Protein AF-D7J507-F1 (afdb_monomer_lite)

Foldseek 3Di:
DEPVPPDPDPAYQCRLLVLQCVVCVVPPVSNVVSCVQCVFWGFPDWFCVVATKTKTAGCDPVQHAWIWIAGDDPGRVRTHTDGRHPVVVVVVLPDPDDDPRCVRVD

Secondary structure (DSSP, 8-state):
--TTS-S--SS-TTHHHHHHHHHTTT-HHHHHHHHHHHTTEEEEEEE-TTS-EEEEEE-STTTTT-EEEEESSSTTTT-EEEES-HHHHHHHHHS-S--TTGGGT-

Sequence (106 aa):
EDFNGESDSGFRWNEFELMGLEALADDKESCDMIRLFWDSHIPILMSVKDGYQYLCIDLSPENYGKIYYGVEPEFEDSAEFVCDSFNHLLEMLSSNEKNDILTNFK

Structure (mmCIF, N/CA/C/O backbone):
data_AF-D7J507-F1
#
_entry.id   AF-D7J507-F1
#
loop_
_atom_site.group_PDB
_atom_site.id
_atom_site.type_symbol
_atom_site.label_atom_id
_atom_site.label_alt_id
_atom_site.label_comp_id
_atom_site.label_asym_id
_atom_site.label_entity_id
_atom_site.label_seq_id
_atom_site.pdbx_PDB_ins_code
_atom_site.Cartn_x
_atom_site.Cartn_y
_atom_site.Cartn_z
_atom_site.occupancy
_atom_site.B_iso_or_equiv
_atom_site.auth_seq_id
_atom_site.auth_comp_id
_atom_site.auth_asym_id
_atom_site.auth_atom_id
_atom_site.pdbx_PDB_model_num
ATOM 1 N N . GLU A 1 1 ? 5.929 -14.707 3.112 1.00 67.81 1 GLU A N 1
ATOM 2 C CA . GLU A 1 1 ? 6.792 -14.551 4.297 1.00 67.81 1 GLU A CA 1
ATOM 3 C C . GLU A 1 1 ? 6.457 -13.261 5.041 1.00 67.81 1 GLU A C 1
ATOM 5 O O . GLU A 1 1 ? 6.025 -12.291 4.428 1.00 67.81 1 GLU A O 1
ATOM 10 N N . ASP A 1 2 ? 6.613 -13.242 6.364 1.00 77.69 2 ASP A N 1
ATOM 11 C CA . ASP A 1 2 ? 6.469 -11.995 7.129 1.00 77.69 2 ASP A CA 1
ATOM 12 C C . ASP A 1 2 ? 7.742 -11.140 7.004 1.00 77.69 2 ASP A C 1
ATOM 14 O O . ASP A 1 2 ? 8.669 -11.480 6.268 1.00 77.69 2 ASP A O 1
ATOM 18 N N . PHE A 1 3 ? 7.799 -10.018 7.720 1.00 76.00 3 PHE A N 1
ATOM 19 C CA . PHE A 1 3 ? 8.984 -9.160 7.727 1.00 76.00 3 PHE A CA 1
ATOM 20 C C . PHE A 1 3 ? 10.263 -9.886 8.184 1.00 76.00 3 PHE A C 1
ATOM 22 O O . PHE A 1 3 ? 11.346 -9.586 7.687 1.00 76.00 3 PHE A O 1
ATOM 29 N N . ASN A 1 4 ? 10.145 -10.857 9.095 1.00 83.00 4 ASN A N 1
ATOM 30 C CA . ASN A 1 4 ? 11.282 -11.594 9.651 1.00 83.00 4 ASN A CA 1
ATOM 31 C C . ASN A 1 4 ? 11.626 -12.870 8.862 1.00 83.00 4 ASN A C 1
ATOM 33 O O . ASN A 1 4 ? 12.625 -13.515 9.170 1.00 83.00 4 ASN A O 1
ATOM 37 N N . GLY A 1 5 ? 10.826 -13.242 7.859 1.00 79.25 5 GLY A N 1
ATOM 38 C CA . GLY A 1 5 ? 10.971 -14.509 7.140 1.00 79.25 5 GLY A CA 1
ATOM 39 C C . GLY A 1 5 ? 10.550 -15.740 7.951 1.00 79.25 5 GLY A C 1
ATOM 40 O O . GLY A 1 5 ? 10.946 -16.851 7.613 1.00 79.25 5 GLY A O 1
ATOM 41 N N . GLU A 1 6 ? 9.790 -15.564 9.035 1.00 82.81 6 GLU A N 1
ATOM 42 C CA . GLU A 1 6 ? 9.447 -16.642 9.975 1.00 82.81 6 GLU A CA 1
ATOM 43 C C . GLU A 1 6 ? 8.033 -17.199 9.767 1.00 82.81 6 GLU A C 1
ATOM 45 O O . GLU A 1 6 ? 7.725 -18.290 10.249 1.00 82.81 6 GLU A O 1
ATOM 50 N N . SER A 1 7 ? 7.165 -16.478 9.048 1.00 79.06 7 SER A N 1
ATOM 51 C CA . SER A 1 7 ? 5.814 -16.964 8.756 1.00 79.06 7 SER A CA 1
ATOM 52 C C . SER A 1 7 ? 5.739 -17.832 7.502 1.00 79.06 7 SER A C 1
ATOM 54 O O . SER A 1 7 ? 6.294 -17.496 6.454 1.00 79.06 7 SER A O 1
ATOM 56 N N . ASP A 1 8 ? 4.880 -18.851 7.572 1.00 75.25 8 ASP A N 1
ATOM 57 C CA . ASP A 1 8 ? 4.394 -19.636 6.427 1.00 75.25 8 ASP A CA 1
ATOM 58 C C . ASP A 1 8 ? 3.405 -18.846 5.533 1.00 75.25 8 ASP A C 1
ATOM 60 O O . ASP A 1 8 ? 2.604 -19.430 4.800 1.00 75.25 8 ASP A O 1
ATOM 64 N N . SER A 1 9 ? 3.399 -17.506 5.594 1.00 74.81 9 SER A N 1
ATOM 65 C CA . SER A 1 9 ? 2.566 -16.693 4.704 1.00 74.81 9 SER A CA 1
ATOM 66 C C . SER A 1 9 ? 2.961 -16.935 3.247 1.00 74.81 9 SER A C 1
ATOM 68 O O . SER A 1 9 ? 4.131 -16.791 2.885 1.00 74.81 9 SER A O 1
ATOM 70 N N . GLY A 1 10 ? 1.968 -17.210 2.396 1.00 76.62 10 GLY A N 1
ATOM 71 C CA . GLY A 1 10 ? 2.154 -17.360 0.950 1.00 76.62 10 GLY A CA 1
ATOM 72 C C . GLY A 1 10 ? 2.592 -16.079 0.229 1.00 76.62 10 GLY A C 1
ATOM 73 O O . GLY A 1 10 ? 3.026 -16.168 -0.911 1.00 76.62 10 GLY A O 1
ATOM 74 N N . PHE A 1 11 ? 2.522 -14.918 0.890 1.00 81.81 11 PHE A N 1
ATOM 75 C CA . PHE A 1 11 ? 2.919 -13.619 0.337 1.00 81.81 11 PHE A CA 1
ATOM 76 C C . PHE A 1 11 ? 3.949 -12.932 1.222 1.00 81.81 11 PHE A C 1
ATOM 78 O O . PHE A 1 11 ? 3.857 -13.016 2.457 1.00 81.81 11 PHE A O 1
ATOM 85 N N . ARG A 1 12 ? 4.944 -12.288 0.605 1.00 90.44 12 ARG A N 1
ATOM 86 C CA . ARG A 1 12 ? 5.931 -11.447 1.294 1.00 90.44 12 ARG A CA 1
ATOM 87 C C . ARG A 1 12 ? 5.287 -10.136 1.740 1.00 90.44 12 ARG A C 1
ATOM 89 O O . ARG A 1 12 ? 4.336 -9.671 1.128 1.00 90.44 12 ARG A O 1
ATOM 96 N N . TRP A 1 13 ? 5.818 -9.508 2.787 1.00 90.44 13 TRP A N 1
ATOM 97 C CA . TRP A 1 13 ? 5.313 -8.207 3.247 1.00 90.44 13 TRP A CA 1
ATOM 98 C C . TRP A 1 13 ? 5.402 -7.108 2.170 1.00 90.44 13 TRP A C 1
ATOM 100 O O . TRP A 1 13 ? 4.578 -6.201 2.172 1.00 90.44 13 TRP A O 1
ATOM 110 N N . ASN A 1 14 ? 6.369 -7.212 1.251 1.00 93.88 14 ASN A N 1
ATOM 111 C CA . ASN A 1 14 ? 6.573 -6.307 0.120 1.00 93.88 14 ASN A CA 1
ATOM 112 C C . ASN A 1 14 ? 6.194 -6.939 -1.231 1.00 93.88 14 ASN A C 1
ATOM 114 O O . ASN A 1 14 ? 6.772 -6.597 -2.258 1.00 93.88 14 ASN A O 1
ATOM 118 N N . GLU A 1 15 ? 5.263 -7.897 -1.247 1.00 94.62 15 GLU A N 1
ATOM 119 C CA . GLU A 1 15 ? 4.923 -8.635 -2.469 1.00 94.62 15 GLU A CA 1
ATOM 120 C C . GLU A 1 15 ? 4.537 -7.712 -3.635 1.00 94.62 15 GLU A C 1
ATOM 122 O O . GLU A 1 15 ? 4.990 -7.921 -4.755 1.00 94.62 15 GLU A O 1
ATOM 127 N N . PHE A 1 16 ? 3.739 -6.674 -3.380 1.00 95.69 16 PHE A N 1
ATOM 128 C CA . PHE A 1 16 ? 3.240 -5.790 -4.438 1.00 95.69 16 PHE A CA 1
ATOM 129 C C . PHE A 1 16 ? 4.334 -4.904 -5.048 1.00 95.69 16 PHE A C 1
ATOM 131 O O . PHE A 1 16 ? 4.333 -4.705 -6.260 1.00 95.69 16 PHE A O 1
ATOM 138 N N . GLU A 1 17 ? 5.336 -4.492 -4.262 1.00 97.12 17 GLU A N 1
ATOM 139 C CA . GLU A 1 17 ? 6.559 -3.872 -4.794 1.00 97.12 17 GLU A CA 1
ATOM 140 C C . GLU A 1 17 ? 7.275 -4.835 -5.752 1.00 97.12 17 GLU A C 1
ATOM 142 O O . GLU A 1 17 ? 7.635 -4.469 -6.871 1.00 97.12 17 GLU A O 1
ATOM 147 N N . LEU A 1 18 ? 7.469 -6.091 -5.330 1.00 95.94 18 LEU A N 1
ATOM 148 C CA . LEU A 1 18 ? 8.158 -7.098 -6.141 1.00 95.94 18 LEU A CA 1
ATOM 149 C C . LEU A 1 18 ? 7.399 -7.404 -7.437 1.00 95.94 18 LEU A C 1
ATOM 151 O O . LEU A 1 18 ? 8.032 -7.514 -8.485 1.00 95.94 18 LEU A O 1
ATOM 155 N N . MET A 1 19 ? 6.067 -7.488 -7.377 1.00 95.94 19 MET A N 1
ATOM 156 C CA . MET A 1 19 ? 5.212 -7.682 -8.550 1.00 95.94 19 MET A CA 1
ATOM 157 C C . MET A 1 19 ? 5.352 -6.527 -9.549 1.00 95.94 19 MET A C 1
ATOM 159 O O . MET A 1 19 ? 5.541 -6.779 -10.740 1.00 95.94 19 MET A O 1
ATOM 163 N N . GLY A 1 20 ? 5.312 -5.273 -9.083 1.00 95.69 20 GLY A N 1
ATOM 164 C CA . GLY A 1 20 ? 5.503 -4.103 -9.945 1.00 95.69 20 GLY A CA 1
ATOM 165 C C . GLY A 1 20 ? 6.888 -4.084 -10.603 1.00 95.69 20 GLY A C 1
ATOM 166 O O . GLY A 1 20 ? 7.010 -3.879 -11.813 1.00 95.69 20 GLY A O 1
ATOM 167 N N . LEU A 1 21 ? 7.939 -4.369 -9.825 1.00 97.12 21 LEU A N 1
ATOM 168 C CA . LEU A 1 21 ? 9.315 -4.444 -10.328 1.00 97.12 21 LEU A CA 1
ATOM 169 C C . LEU A 1 21 ? 9.519 -5.574 -11.344 1.00 97.12 21 LEU A C 1
ATOM 171 O O . LEU A 1 21 ? 10.278 -5.402 -12.297 1.00 97.12 21 LEU A O 1
ATOM 175 N N . GLU A 1 22 ? 8.875 -6.725 -11.153 1.00 96.69 22 GLU A N 1
ATOM 176 C CA . GLU A 1 22 ? 8.924 -7.830 -12.113 1.00 96.69 22 GLU A CA 1
ATOM 177 C C . GLU A 1 22 ? 8.197 -7.468 -13.414 1.00 96.69 22 GLU A C 1
ATOM 179 O O . GLU A 1 22 ? 8.727 -7.704 -14.502 1.00 96.69 22 GLU A O 1
ATOM 184 N N . ALA A 1 23 ? 7.020 -6.843 -13.315 1.00 95.88 23 ALA A N 1
ATOM 185 C CA . ALA A 1 23 ? 6.216 -6.452 -14.470 1.00 95.88 23 ALA A CA 1
ATOM 186 C C . ALA A 1 23 ? 6.919 -5.421 -15.372 1.00 95.88 23 ALA A C 1
ATOM 188 O O . ALA A 1 23 ? 6.738 -5.449 -16.592 1.00 95.88 23 ALA A O 1
ATOM 189 N N . LEU A 1 24 ? 7.734 -4.537 -14.787 1.00 95.56 24 LEU A N 1
ATOM 190 C CA . LEU A 1 24 ? 8.427 -3.446 -15.481 1.00 95.56 24 LEU A CA 1
ATOM 191 C C . LEU A 1 24 ? 9.956 -3.594 -15.449 1.00 95.56 24 LEU A C 1
ATOM 193 O O . LEU A 1 24 ? 10.675 -2.602 -15.536 1.00 95.56 24 LEU A O 1
ATOM 197 N N . ALA A 1 25 ? 10.472 -4.825 -15.358 1.00 95.12 25 ALA A N 1
ATOM 198 C CA . ALA A 1 25 ? 11.901 -5.095 -15.160 1.00 95.12 25 ALA A CA 1
ATOM 199 C C . ALA A 1 25 ? 12.835 -4.475 -16.224 1.00 95.12 25 ALA A C 1
ATOM 201 O O . ALA A 1 25 ? 13.992 -4.167 -15.925 1.00 95.12 25 ALA A O 1
ATOM 202 N N . ASP A 1 26 ? 12.340 -4.281 -17.451 1.00 97.06 26 ASP A N 1
ATOM 203 C CA . ASP A 1 26 ? 13.083 -3.663 -18.558 1.00 97.06 26 ASP A CA 1
ATOM 204 C C . ASP A 1 26 ? 12.954 -2.123 -18.602 1.00 97.06 26 ASP A C 1
ATOM 206 O O . ASP A 1 26 ? 13.677 -1.468 -19.359 1.00 97.06 26 ASP A O 1
ATOM 210 N N . ASP A 1 27 ? 12.075 -1.531 -17.784 1.00 97.56 27 ASP A N 1
ATOM 211 C CA . ASP A 1 27 ? 11.893 -0.084 -17.649 1.00 97.56 27 ASP A CA 1
ATOM 212 C C . ASP A 1 27 ? 12.509 0.418 -16.339 1.00 97.56 27 ASP A C 1
ATOM 214 O O . ASP A 1 27 ? 11.942 0.340 -15.244 1.00 97.56 27 ASP A O 1
ATOM 218 N N . LYS A 1 28 ? 13.721 0.961 -16.465 1.00 96.88 28 LYS A N 1
ATOM 219 C CA . LYS A 1 28 ? 14.461 1.492 -15.325 1.00 96.88 28 LYS A CA 1
ATOM 220 C C . LYS A 1 28 ? 13.752 2.676 -14.665 1.00 96.88 28 LYS A C 1
ATOM 222 O O . LYS A 1 28 ? 13.786 2.765 -13.440 1.00 96.88 28 LYS A O 1
ATOM 227 N N . GLU A 1 29 ? 13.167 3.580 -15.449 1.00 97.44 29 GLU A N 1
ATOM 228 C CA . GLU A 1 29 ? 12.534 4.782 -14.900 1.00 97.44 29 GLU A CA 1
ATOM 229 C C . GLU A 1 29 ? 11.308 4.388 -14.076 1.00 97.44 29 GLU A C 1
ATOM 231 O O . GLU A 1 29 ? 11.175 4.826 -12.932 1.00 97.44 29 GLU A O 1
ATOM 236 N N . SER A 1 30 ? 10.483 3.474 -14.592 1.00 96.50 30 SER A N 1
ATOM 237 C CA . SER A 1 30 ? 9.353 2.929 -13.836 1.00 96.50 30 SER A CA 1
ATOM 238 C C . SER A 1 30 ? 9.789 2.179 -12.577 1.00 96.50 30 SER A C 1
ATOM 240 O O . SER A 1 30 ? 9.224 2.403 -11.508 1.00 96.50 30 SER A O 1
ATOM 242 N N . CYS A 1 31 ? 10.823 1.337 -12.656 1.00 97.75 31 CYS A N 1
ATOM 243 C CA . CYS A 1 31 ? 11.336 0.634 -11.479 1.00 97.75 31 CYS A CA 1
ATOM 244 C C . CYS A 1 31 ? 11.833 1.589 -10.380 1.00 97.75 31 CYS A C 1
ATOM 246 O O . CYS A 1 31 ? 11.675 1.299 -9.193 1.00 97.75 31 CYS A O 1
ATOM 248 N N . ASP A 1 32 ? 12.468 2.702 -10.752 1.00 98.06 32 ASP A N 1
ATOM 249 C CA . ASP A 1 32 ? 12.944 3.699 -9.788 1.00 98.06 32 ASP A CA 1
ATOM 250 C C . ASP A 1 32 ? 11.765 4.444 -9.133 1.00 98.06 32 ASP A 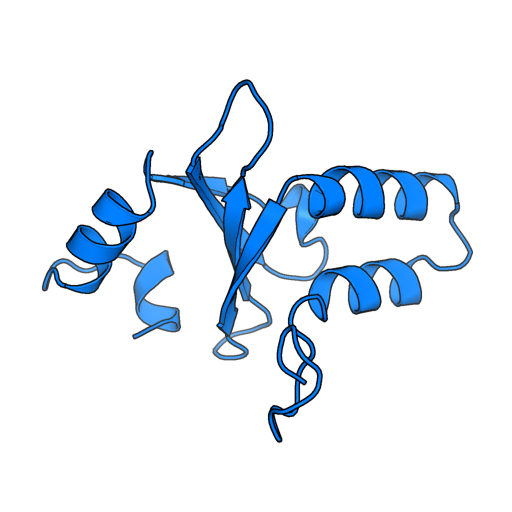C 1
ATOM 252 O O . ASP A 1 32 ? 11.809 4.712 -7.932 1.00 98.06 32 ASP A O 1
ATOM 256 N N . MET A 1 33 ? 10.682 4.702 -9.877 1.00 97.56 33 MET A N 1
ATOM 257 C CA . MET A 1 33 ? 9.444 5.281 -9.336 1.00 97.56 33 MET A CA 1
ATOM 258 C C . MET A 1 33 ? 8.732 4.343 -8.355 1.00 97.56 33 MET A C 1
ATOM 260 O O . MET A 1 33 ? 8.315 4.789 -7.286 1.00 97.56 33 MET A O 1
ATOM 264 N N . ILE A 1 34 ? 8.658 3.048 -8.678 1.00 97.88 34 ILE A N 1
ATOM 265 C CA . ILE A 1 34 ? 8.096 2.018 -7.791 1.00 97.88 34 ILE A CA 1
ATOM 266 C C . ILE A 1 34 ? 8.854 1.993 -6.461 1.00 97.88 34 ILE A C 1
ATOM 268 O O . ILE A 1 34 ? 8.251 2.116 -5.395 1.00 97.88 34 ILE A O 1
ATOM 272 N N . ARG A 1 35 ? 10.191 1.915 -6.510 1.00 97.94 35 ARG A N 1
ATOM 273 C CA . ARG A 1 35 ? 11.023 1.928 -5.293 1.00 97.94 35 ARG A CA 1
ATOM 274 C C . ARG A 1 35 ? 10.831 3.203 -4.488 1.00 97.94 35 ARG A C 1
ATOM 276 O O . ARG A 1 35 ? 10.675 3.135 -3.277 1.00 97.94 35 ARG A O 1
ATOM 283 N N . LEU A 1 36 ? 10.795 4.357 -5.153 1.00 97.44 36 LEU A N 1
ATOM 284 C CA . LEU A 1 36 ? 10.605 5.640 -4.481 1.00 97.44 36 LEU A CA 1
ATOM 285 C C . LEU A 1 36 ? 9.290 5.689 -3.688 1.00 97.44 36 LEU A C 1
ATOM 287 O O . LEU A 1 36 ? 9.256 6.249 -2.590 1.00 97.44 36 LEU A O 1
ATOM 291 N N . PHE A 1 37 ? 8.218 5.103 -4.224 1.00 98.12 37 PHE A N 1
ATOM 292 C CA . PHE A 1 37 ? 6.951 4.990 -3.512 1.00 98.12 37 PHE A CA 1
ATOM 293 C C . PHE A 1 37 ? 7.083 4.070 -2.287 1.00 98.12 37 PHE A C 1
ATOM 295 O O . PHE A 1 37 ? 6.848 4.512 -1.155 1.00 98.12 37 PHE A O 1
ATOM 302 N N . TRP A 1 38 ? 7.515 2.822 -2.487 1.00 97.88 38 TRP A N 1
ATOM 303 C CA . TRP A 1 38 ? 7.575 1.805 -1.427 1.00 97.88 38 TRP A CA 1
ATOM 304 C C . TRP A 1 38 ? 8.654 2.058 -0.362 1.00 97.88 38 TRP A C 1
ATOM 306 O O . TRP A 1 38 ? 8.497 1.615 0.773 1.00 97.88 38 TRP A O 1
ATOM 316 N N . ASP A 1 39 ? 9.684 2.858 -0.656 1.00 97.56 39 ASP A N 1
ATOM 317 C CA . ASP A 1 39 ? 10.689 3.303 0.325 1.00 97.56 39 ASP A CA 1
ATOM 318 C C . ASP A 1 39 ? 10.068 4.090 1.495 1.00 97.56 39 ASP A C 1
ATOM 320 O O . ASP A 1 39 ? 10.643 4.158 2.586 1.00 97.56 39 ASP A O 1
ATOM 324 N N . SER A 1 40 ? 8.899 4.701 1.279 1.00 97.38 40 SER A N 1
ATOM 325 C CA . SER A 1 40 ? 8.174 5.459 2.307 1.00 97.38 40 SER A CA 1
ATOM 326 C C . SER A 1 40 ? 6.796 4.898 2.649 1.00 97.38 40 SER A C 1
ATOM 328 O O . SER A 1 40 ? 6.278 5.226 3.713 1.00 97.38 40 SER A O 1
ATOM 330 N N . HIS A 1 41 ? 6.222 4.026 1.821 1.00 98.06 41 HIS A N 1
ATOM 331 C CA . HIS A 1 41 ? 4.921 3.410 2.068 1.00 98.06 41 HIS A CA 1
ATOM 332 C C . HIS A 1 41 ? 5.093 1.961 2.508 1.00 98.06 41 HIS A C 1
ATOM 334 O O . HIS A 1 41 ? 5.558 1.129 1.743 1.00 98.06 41 HIS A O 1
ATOM 340 N N . ILE A 1 42 ? 4.678 1.626 3.728 1.00 96.56 42 ILE A N 1
ATOM 341 C CA . ILE A 1 42 ? 4.802 0.255 4.241 1.00 96.56 42 ILE A CA 1
ATOM 342 C C . ILE A 1 42 ? 3.428 -0.423 4.237 1.00 96.56 42 ILE A C 1
ATOM 344 O O . ILE A 1 42 ? 2.538 0.046 4.955 1.00 96.56 42 ILE A O 1
ATOM 348 N N . PRO A 1 43 ? 3.218 -1.516 3.473 1.00 95.50 43 PRO A N 1
ATOM 349 C CA . PRO A 1 43 ? 2.000 -2.315 3.561 1.00 95.50 43 PRO A CA 1
ATOM 350 C C . PRO A 1 43 ? 1.755 -2.812 4.987 1.00 95.50 43 PRO A C 1
ATOM 352 O O . PRO A 1 43 ? 2.635 -3.395 5.620 1.00 95.50 43 PRO A O 1
ATOM 355 N N . ILE A 1 44 ? 0.537 -2.613 5.484 1.00 94.44 44 ILE A N 1
ATOM 356 C CA . ILE A 1 44 ? 0.094 -3.095 6.803 1.00 94.44 44 ILE A CA 1
ATOM 357 C C . ILE A 1 44 ? -1.063 -4.091 6.698 1.00 94.44 44 ILE A C 1
ATOM 359 O O . ILE A 1 44 ? -1.250 -4.909 7.598 1.00 94.44 44 ILE A O 1
ATOM 363 N N . LEU A 1 45 ? -1.819 -4.052 5.598 1.00 93.00 45 LEU A N 1
ATOM 364 C CA . LEU A 1 45 ? -2.850 -5.028 5.252 1.00 93.00 45 LEU A CA 1
ATOM 365 C C . LEU A 1 45 ? -2.812 -5.275 3.746 1.00 93.00 45 LEU A C 1
ATOM 367 O O . LEU A 1 45 ? -2.657 -4.339 2.968 1.00 93.00 45 LEU A O 1
ATOM 371 N N . MET A 1 46 ? -3.001 -6.527 3.343 1.00 91.88 46 MET A N 1
ATOM 372 C CA . MET A 1 46 ? -3.108 -6.935 1.9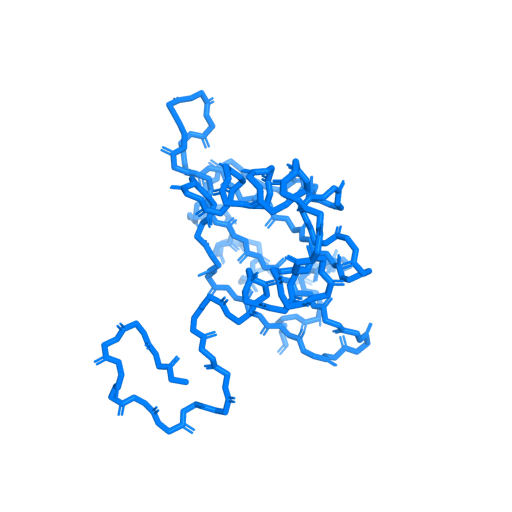43 1.00 91.88 46 MET A CA 1
ATOM 373 C C . MET A 1 46 ? -4.301 -7.874 1.787 1.00 91.88 46 MET A C 1
ATOM 375 O O . MET A 1 46 ? -4.595 -8.665 2.687 1.00 91.88 46 MET A O 1
ATOM 379 N N . SER A 1 47 ? -4.988 -7.787 0.653 1.00 91.00 47 SER A N 1
ATOM 380 C CA . SER A 1 47 ? -6.115 -8.650 0.308 1.00 91.00 47 SER A CA 1
ATOM 381 C C . SER A 1 47 ? -6.049 -9.038 -1.166 1.00 91.00 47 SER A C 1
ATOM 383 O O . SER A 1 47 ? -5.569 -8.279 -2.004 1.00 91.00 47 SER A O 1
ATOM 385 N N . VAL A 1 48 ? -6.528 -10.247 -1.458 1.00 90.81 48 VAL A N 1
ATOM 386 C CA . VAL A 1 48 ? -6.698 -10.790 -2.820 1.00 90.81 48 VAL A CA 1
ATOM 387 C C . VAL A 1 48 ? -8.180 -10.942 -3.187 1.00 90.81 48 VAL A C 1
ATOM 389 O O . VAL A 1 48 ? -8.536 -11.519 -4.215 1.00 90.81 48 VAL A O 1
ATOM 392 N N . LYS A 1 49 ? -9.072 -10.509 -2.291 1.00 88.88 49 LYS A N 1
ATOM 393 C CA . LYS A 1 49 ? -10.517 -10.546 -2.499 1.00 88.88 49 LYS A CA 1
ATOM 394 C C . LYS A 1 49 ? -10.871 -9.454 -3.501 1.00 88.88 49 LYS A C 1
ATOM 396 O O . LYS A 1 49 ? -10.554 -8.3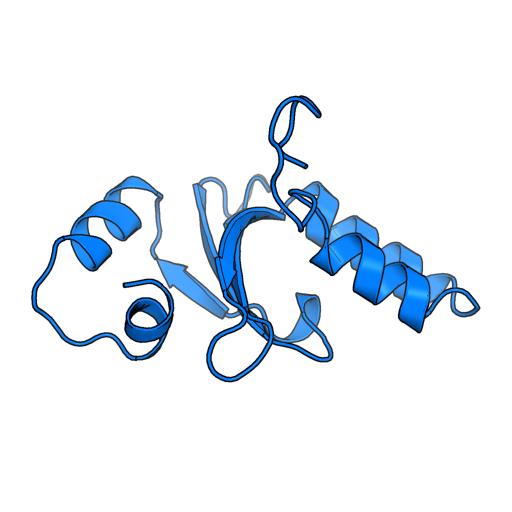05 -3.253 1.00 88.88 49 LYS A O 1
ATOM 401 N N . ASP A 1 50 ? -11.535 -9.807 -4.597 1.00 88.00 50 ASP A N 1
ATOM 402 C CA . ASP A 1 50 ? -11.919 -8.859 -5.655 1.00 88.00 50 ASP A CA 1
ATOM 403 C C . ASP A 1 50 ? -10.728 -8.108 -6.294 1.00 88.00 50 ASP A C 1
ATOM 405 O O . ASP A 1 50 ? -10.864 -6.962 -6.713 1.00 88.00 50 ASP A O 1
ATOM 409 N N . GLY A 1 51 ? -9.576 -8.783 -6.394 1.00 92.19 51 GLY A N 1
ATOM 410 C CA . GLY A 1 51 ? -8.325 -8.243 -6.941 1.00 92.19 51 GLY A CA 1
ATOM 411 C C . GLY A 1 51 ? -7.256 -8.016 -5.872 1.00 92.19 51 GLY A C 1
ATOM 412 O O . GLY A 1 51 ? -7.518 -8.174 -4.672 1.00 92.19 51 GLY A O 1
ATOM 413 N N . TYR A 1 52 ? -6.039 -7.6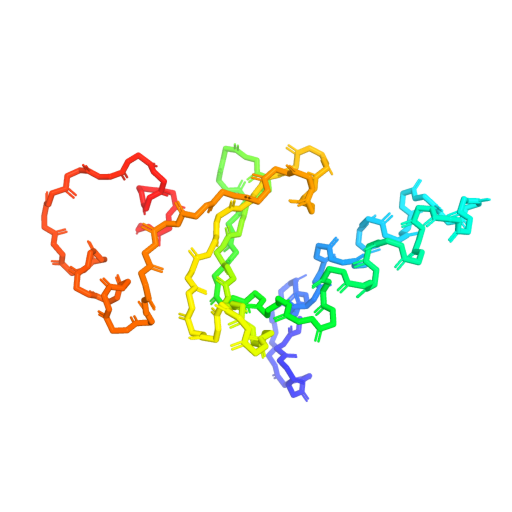78 -6.301 1.00 94.81 52 TYR A N 1
ATOM 414 C CA . TYR A 1 52 ? -4.959 -7.308 -5.382 1.00 94.81 52 TYR A CA 1
ATOM 415 C C . TYR A 1 52 ? -5.150 -5.885 -4.865 1.00 94.81 52 TYR A C 1
ATOM 417 O O . TYR A 1 52 ? -5.260 -4.936 -5.639 1.00 94.81 52 TYR A O 1
ATOM 425 N N . GLN A 1 53 ? -5.166 -5.745 -3.542 1.00 95.56 53 GLN A N 1
ATOM 426 C CA . GLN A 1 53 ? -5.351 -4.463 -2.872 1.00 95.56 53 GLN A CA 1
ATOM 427 C C . GLN A 1 53 ? -4.615 -4.410 -1.532 1.00 95.56 53 GLN A C 1
ATOM 429 O O . GLN A 1 53 ? -4.425 -5.439 -0.872 1.00 95.56 53 GLN A O 1
ATOM 434 N N . TYR A 1 54 ? -4.225 -3.212 -1.101 1.00 96.19 54 TYR A N 1
ATOM 435 C CA . TYR A 1 54 ? -3.504 -2.998 0.153 1.00 96.19 54 TYR A CA 1
ATOM 436 C C . TYR A 1 54 ? -3.968 -1.757 0.907 1.00 96.19 54 TYR A C 1
ATOM 438 O O . TYR A 1 54 ? -4.513 -0.818 0.334 1.00 96.19 54 TYR A O 1
ATOM 446 N N . LEU A 1 55 ? -3.675 -1.748 2.207 1.00 97.31 55 LEU A N 1
ATOM 447 C CA . LEU A 1 55 ? -3.537 -0.530 2.994 1.00 97.31 55 LEU A CA 1
ATOM 448 C C . LEU A 1 55 ? -2.076 -0.393 3.411 1.00 97.31 55 LEU A C 1
ATOM 450 O O . LEU A 1 55 ? -1.476 -1.362 3.889 1.00 97.31 55 LEU A O 1
ATOM 454 N N . CYS A 1 56 ? -1.513 0.801 3.265 1.00 97.88 56 CYS A N 1
ATOM 455 C CA . CYS A 1 56 ? -0.162 1.121 3.713 1.00 97.88 56 CYS A CA 1
ATOM 456 C C . CYS A 1 56 ? -0.152 2.333 4.646 1.00 97.88 56 CYS A C 1
ATOM 458 O O . CYS A 1 56 ? -1.098 3.122 4.685 1.00 97.88 56 CYS A O 1
ATOM 460 N N . ILE A 1 57 ? 0.930 2.458 5.410 1.00 98.31 57 ILE A N 1
ATOM 461 C CA . ILE A 1 57 ? 1.254 3.645 6.200 1.00 98.31 57 ILE A CA 1
ATOM 462 C C . ILE A 1 57 ? 2.365 4.428 5.497 1.00 98.31 57 ILE A C 1
ATOM 464 O O . ILE A 1 57 ? 3.384 3.843 5.130 1.00 98.31 57 ILE A O 1
ATOM 468 N N . ASP A 1 58 ? 2.169 5.732 5.316 1.00 98.44 58 ASP A N 1
ATOM 469 C CA . ASP A 1 58 ? 3.178 6.640 4.759 1.00 98.44 58 ASP A CA 1
ATOM 470 C C . ASP A 1 58 ? 4.107 7.126 5.887 1.00 98.44 58 ASP A C 1
ATOM 472 O O . ASP A 1 58 ? 3.660 7.613 6.929 1.00 98.44 58 ASP A O 1
ATOM 476 N N . LEU A 1 59 ? 5.413 6.952 5.705 1.00 97.62 59 LEU A N 1
ATOM 477 C CA . LEU A 1 59 ? 6.473 7.335 6.640 1.00 97.62 59 LEU A CA 1
ATOM 478 C C . LEU A 1 59 ? 7.275 8.553 6.157 1.00 97.62 59 LEU A C 1
ATOM 480 O O . LEU A 1 59 ? 8.254 8.943 6.801 1.00 97.62 59 LEU A O 1
ATOM 484 N N . SER A 1 60 ? 6.877 9.171 5.045 1.00 97.50 60 SER A N 1
ATOM 485 C CA . SER A 1 60 ? 7.466 10.418 4.567 1.00 97.50 60 SER A CA 1
ATOM 486 C C . SER A 1 60 ? 7.205 11.566 5.559 1.00 97.50 60 SER A C 1
ATOM 488 O O . SER A 1 60 ? 6.175 11.591 6.236 1.00 97.50 60 SER A O 1
ATOM 490 N N . PRO A 1 61 ? 8.110 12.559 5.671 1.00 96.44 61 PRO A N 1
ATOM 491 C CA . PRO A 1 61 ? 7.967 13.636 6.656 1.00 96.44 61 PRO A CA 1
ATOM 492 C C . PRO A 1 61 ? 6.652 14.428 6.572 1.00 96.44 61 PRO A C 1
ATOM 494 O O . PRO A 1 61 ? 6.134 14.855 7.600 1.00 96.44 61 PRO A O 1
ATOM 497 N N . GLU A 1 62 ? 6.111 14.619 5.367 1.00 96.56 62 GLU A N 1
ATOM 498 C CA . GLU A 1 62 ? 4.918 15.446 5.112 1.00 96.56 62 GLU A CA 1
ATOM 499 C C . GLU A 1 62 ? 3.600 14.706 5.423 1.00 96.56 62 GLU A C 1
ATOM 501 O O . GLU A 1 62 ? 2.562 15.326 5.679 1.00 96.56 62 GLU A O 1
ATOM 506 N N . ASN A 1 63 ? 3.631 13.372 5.412 1.00 97.75 63 ASN A N 1
ATOM 507 C CA . ASN A 1 63 ? 2.455 12.508 5.534 1.00 97.75 63 ASN A CA 1
ATOM 508 C C . ASN A 1 63 ? 2.594 11.456 6.638 1.00 97.75 63 ASN A C 1
ATOM 510 O O . ASN A 1 63 ? 1.798 10.523 6.695 1.00 97.75 63 ASN A O 1
ATOM 514 N N . TYR A 1 64 ? 3.577 11.617 7.522 1.00 97.75 64 TYR A N 1
ATOM 515 C CA . TYR A 1 64 ? 3.943 10.619 8.515 1.00 97.75 64 TYR A CA 1
ATOM 516 C C . TYR A 1 64 ? 2.729 10.087 9.292 1.00 97.75 64 TYR A C 1
ATOM 518 O O . TYR A 1 64 ? 2.057 10.821 10.021 1.00 97.75 64 TYR A O 1
ATOM 526 N N . GLY A 1 65 ? 2.486 8.785 9.165 1.00 98.00 65 GLY A N 1
ATOM 527 C CA . GLY A 1 65 ? 1.424 8.057 9.847 1.00 98.00 65 GLY A CA 1
ATOM 528 C C . GLY A 1 65 ? 0.093 7.982 9.099 1.00 98.00 65 GLY A C 1
ATOM 529 O O . GLY A 1 65 ? -0.768 7.210 9.530 1.00 98.00 65 GLY A O 1
ATOM 530 N N . LYS A 1 66 ? -0.083 8.728 8.000 1.00 98.62 66 LYS A N 1
ATOM 531 C CA . LYS A 1 66 ? -1.296 8.673 7.174 1.00 98.62 66 LYS A CA 1
ATOM 532 C C . LYS A 1 66 ? -1.433 7.313 6.502 1.00 98.62 66 LYS A C 1
ATOM 534 O O . LYS A 1 66 ? -0.442 6.663 6.173 1.00 98.62 66 LYS A O 1
ATOM 539 N N . ILE A 1 67 ? -2.677 6.901 6.301 1.00 98.44 67 ILE A N 1
ATOM 540 C CA . ILE A 1 67 ? -3.032 5.616 5.708 1.00 98.44 67 ILE A CA 1
ATOM 541 C C . ILE A 1 67 ? -3.522 5.832 4.286 1.00 98.44 67 ILE A C 1
ATOM 543 O O . ILE A 1 67 ? -4.379 6.689 4.052 1.00 98.44 67 ILE A O 1
ATOM 547 N N . TYR A 1 68 ? -3.012 5.016 3.371 1.00 98.31 68 TYR A N 1
ATOM 548 C CA . TYR A 1 68 ? -3.401 5.006 1.967 1.00 98.31 68 TYR A CA 1
ATOM 549 C C . TYR A 1 68 ? -3.888 3.620 1.554 1.00 98.31 68 TYR A C 1
ATOM 551 O O . TYR A 1 68 ? -3.473 2.612 2.128 1.00 98.31 68 TYR A O 1
ATOM 559 N N . TYR A 1 69 ? -4.775 3.588 0.569 1.00 97.62 69 TYR A N 1
ATOM 560 C CA . TYR A 1 69 ? -5.323 2.392 -0.056 1.00 97.62 69 TYR A CA 1
ATOM 561 C C . TYR A 1 69 ? -4.900 2.345 -1.518 1.00 97.62 69 TYR A C 1
ATOM 563 O O . TYR A 1 69 ? -5.056 3.346 -2.201 1.00 97.62 69 TYR A O 1
ATOM 571 N N . GLY A 1 70 ? -4.416 1.205 -2.002 1.00 97.12 70 GLY A N 1
ATOM 572 C CA . GLY A 1 70 ? -4.103 1.024 -3.420 1.00 97.12 70 GLY A CA 1
ATOM 573 C C . GLY A 1 70 ? -4.540 -0.343 -3.934 1.00 97.12 70 GLY A C 1
ATOM 574 O O . GLY A 1 70 ? -4.804 -1.267 -3.156 1.00 97.12 70 GLY A O 1
ATOM 575 N N . VAL A 1 71 ? -4.632 -0.455 -5.255 1.00 96.75 71 VAL A N 1
ATOM 576 C CA . VAL A 1 71 ? -5.118 -1.613 -6.010 1.00 96.75 71 VAL A CA 1
ATOM 577 C C . VAL A 1 71 ? -4.259 -1.868 -7.246 1.00 96.75 71 VAL A C 1
ATOM 579 O O . VAL A 1 71 ? -3.588 -0.976 -7.748 1.00 96.75 71 VAL A O 1
ATOM 582 N N . GLU A 1 72 ? -4.298 -3.091 -7.761 1.00 95.12 72 GLU A N 1
ATOM 583 C CA . GLU A 1 72 ? -3.729 -3.418 -9.075 1.00 95.12 72 GLU A CA 1
ATOM 584 C C . GLU A 1 72 ? -4.440 -2.680 -10.237 1.00 95.12 72 GLU A C 1
ATOM 586 O O . GLU A 1 72 ? -5.591 -2.253 -10.077 1.00 95.12 72 GLU A O 1
ATOM 591 N N . PRO A 1 73 ? -3.825 -2.593 -11.439 1.00 93.19 73 PRO A N 1
ATOM 592 C CA . PRO A 1 73 ? -2.481 -3.068 -11.801 1.00 93.19 73 PRO A CA 1
ATOM 593 C C . PRO A 1 73 ? -1.350 -2.137 -11.359 1.00 93.19 73 PRO A C 1
ATOM 595 O O . PRO A 1 73 ? -0.288 -2.624 -10.977 1.00 93.19 73 PRO A O 1
ATOM 598 N N . GLU A 1 74 ? -1.573 -0.826 -11.378 1.00 93.50 74 GLU A N 1
ATOM 599 C CA . GLU A 1 74 ? -0.595 0.182 -10.968 1.00 93.50 74 GLU A CA 1
ATOM 600 C C . GLU A 1 74 ? -0.807 0.568 -9.497 1.00 93.50 74 GLU A C 1
ATOM 602 O O . GLU A 1 74 ? -1.467 1.559 -9.170 1.00 93.50 74 GLU A O 1
ATOM 607 N N . PHE A 1 75 ? -0.248 -0.248 -8.599 1.00 96.62 75 PHE A N 1
ATOM 608 C CA . PHE A 1 75 ? -0.394 -0.105 -7.150 1.00 96.62 75 PHE A CA 1
ATOM 609 C C . PHE A 1 75 ? -0.088 1.315 -6.667 1.00 96.62 75 PHE A C 1
ATOM 611 O O . PHE A 1 75 ? -0.908 1.927 -5.984 1.00 96.62 75 PHE A O 1
ATOM 618 N N . GLU A 1 76 ? 1.055 1.853 -7.074 1.00 97.31 76 GLU A N 1
ATOM 619 C CA . GLU A 1 76 ? 1.592 3.135 -6.623 1.00 97.31 76 GLU A CA 1
ATOM 620 C C . GLU A 1 76 ? 0.736 4.313 -7.103 1.00 97.31 76 GLU A C 1
ATOM 622 O O . GLU A 1 76 ? 0.442 5.227 -6.331 1.00 97.31 76 GLU A O 1
ATOM 627 N N . ASP A 1 77 ? 0.288 4.267 -8.359 1.00 96.25 77 ASP A N 1
ATOM 628 C CA . ASP A 1 77 ? -0.519 5.327 -8.973 1.00 96.25 77 ASP A CA 1
ATOM 629 C C . ASP A 1 77 ? -1.961 5.341 -8.445 1.00 96.25 77 ASP A C 1
ATOM 631 O O . ASP A 1 77 ? -2.624 6.382 -8.455 1.00 96.25 77 ASP A O 1
ATOM 635 N N . SER A 1 78 ? -2.453 4.196 -7.967 1.00 96.62 78 SER A N 1
ATOM 636 C CA . SER A 1 78 ? -3.801 4.050 -7.407 1.00 96.62 78 SER A CA 1
ATOM 637 C C . SER A 1 78 ? -3.923 4.463 -5.935 1.00 96.62 78 SER A C 1
ATOM 639 O O . SER A 1 78 ? -5.021 4.410 -5.383 1.00 96.62 78 SER A O 1
ATOM 641 N N . ALA A 1 79 ? -2.819 4.837 -5.280 1.00 97.19 79 ALA A N 1
ATOM 642 C CA . ALA A 1 79 ? -2.791 5.081 -3.844 1.00 97.19 79 ALA A CA 1
ATOM 643 C C . ALA A 1 79 ? -3.651 6.297 -3.434 1.00 97.19 79 ALA A C 1
ATOM 645 O O . ALA A 1 79 ? -3.302 7.456 -3.663 1.00 97.19 79 ALA A O 1
ATOM 646 N N . GLU A 1 80 ? -4.762 6.038 -2.747 1.00 97.12 80 GLU A N 1
ATOM 647 C CA . GLU A 1 80 ? -5.721 7.036 -2.277 1.00 97.12 80 GLU A CA 1
ATOM 648 C C . GLU A 1 80 ? -5.671 7.200 -0.754 1.00 97.12 80 GLU A C 1
ATOM 650 O O . GLU A 1 80 ? -5.597 6.230 -0.001 1.00 97.12 80 GLU A O 1
ATOM 655 N N . PHE A 1 81 ? -5.737 8.445 -0.275 1.00 97.38 81 PHE A N 1
ATOM 656 C CA . PHE A 1 81 ? -5.754 8.751 1.157 1.00 97.38 81 PHE A CA 1
ATOM 657 C C . PHE A 1 81 ? -7.022 8.209 1.836 1.00 97.38 81 PHE A C 1
ATOM 659 O O . PHE A 1 81 ? -8.139 8.491 1.403 1.00 97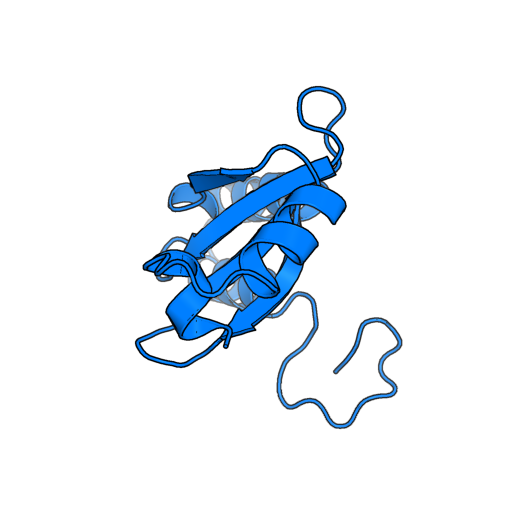.38 81 PHE A O 1
ATOM 666 N N . VAL A 1 82 ? -6.844 7.503 2.954 1.00 97.19 82 VAL A N 1
ATOM 667 C CA . VAL A 1 82 ? -7.930 6.914 3.751 1.00 97.19 82 VAL A CA 1
ATOM 668 C C . VAL A 1 82 ? -8.150 7.689 5.044 1.00 97.19 82 VAL A C 1
ATOM 670 O O . VAL A 1 82 ? -9.268 8.124 5.323 1.00 97.19 82 VAL A O 1
ATOM 673 N N . CYS A 1 83 ? -7.106 7.837 5.865 1.00 97.00 83 CYS A N 1
ATOM 674 C CA . CYS A 1 83 ? -7.209 8.496 7.165 1.00 97.00 83 CYS A CA 1
ATOM 675 C C . CYS A 1 83 ? -5.850 8.960 7.712 1.00 97.00 83 CYS A C 1
ATOM 677 O O . CYS A 1 83 ? -4.790 8.527 7.267 1.00 97.00 83 CYS A O 1
ATOM 679 N N . ASP A 1 84 ? -5.878 9.854 8.703 1.00 97.50 84 ASP A N 1
ATOM 680 C CA . ASP A 1 84 ? -4.675 10.550 9.185 1.00 97.50 84 ASP A CA 1
ATOM 681 C C . ASP A 1 84 ? -3.724 9.717 10.054 1.00 97.50 84 ASP A C 1
ATOM 683 O O . ASP A 1 84 ? -2.605 10.153 10.318 1.00 97.50 84 ASP A O 1
ATOM 687 N N . SER A 1 85 ? -4.157 8.567 10.580 1.00 97.06 85 SER A N 1
ATOM 688 C CA . SER A 1 85 ? -3.320 7.779 11.491 1.00 97.06 85 SER A CA 1
ATOM 689 C C . SER A 1 85 ? -3.729 6.316 11.584 1.00 97.06 85 SER A C 1
ATOM 691 O O . SER A 1 85 ? -4.894 5.963 11.396 1.00 97.06 85 SER A O 1
ATOM 693 N N . PHE A 1 86 ? -2.789 5.476 12.019 1.00 95.94 86 PHE A N 1
ATOM 694 C CA . PHE A 1 86 ? -3.066 4.077 12.343 1.00 95.94 86 PHE A CA 1
ATOM 695 C C . PHE A 1 86 ? -4.164 3.911 13.410 1.00 95.94 86 PHE A C 1
ATOM 697 O O . PHE A 1 86 ? -5.014 3.037 13.283 1.00 95.94 86 PHE A O 1
ATOM 704 N N . ASN A 1 87 ? -4.216 4.774 14.431 1.00 96.19 87 ASN A N 1
ATOM 705 C CA . ASN A 1 87 ? -5.286 4.712 15.436 1.00 96.19 87 ASN A CA 1
ATOM 706 C C . ASN A 1 87 ? -6.660 5.012 14.824 1.00 96.19 87 ASN A C 1
ATOM 708 O O . ASN A 1 87 ? -7.622 4.310 15.122 1.00 96.19 87 ASN A O 1
ATOM 712 N N . HIS A 1 88 ? -6.740 6.000 13.928 1.00 95.94 88 HIS A N 1
ATOM 713 C CA . HIS A 1 88 ? -7.976 6.302 13.207 1.00 95.94 88 HIS A CA 1
ATOM 714 C C . HIS A 1 88 ? -8.400 5.108 12.331 1.00 95.94 88 HIS A C 1
ATOM 716 O O . HIS A 1 88 ? -9.569 4.730 12.331 1.00 95.94 88 HIS A O 1
ATOM 722 N N . LEU A 1 89 ? -7.455 4.426 11.672 1.00 96.00 89 LEU A N 1
ATOM 723 C CA . LEU A 1 89 ? -7.747 3.178 10.956 1.00 96.00 89 LEU A CA 1
ATOM 724 C C . LEU A 1 89 ? -8.340 2.100 11.880 1.00 96.00 89 LEU A C 1
ATOM 726 O O . LEU A 1 89 ? -9.338 1.477 11.519 1.00 96.00 89 LEU A O 1
ATOM 730 N N . LEU A 1 90 ? -7.772 1.886 13.072 1.00 94.25 90 LEU A N 1
ATOM 731 C CA . LEU A 1 90 ? -8.298 0.908 14.035 1.00 94.25 90 LEU A CA 1
ATOM 732 C C . LEU A 1 90 ? -9.727 1.245 14.488 1.00 94.25 90 LEU A C 1
ATOM 734 O O . LEU A 1 90 ? -10.561 0.344 14.618 1.00 94.25 90 LEU A O 1
ATOM 738 N N . GLU A 1 91 ? -10.028 2.527 14.699 1.00 94.75 91 GLU A N 1
ATOM 739 C CA . GLU A 1 91 ? -11.381 3.001 15.013 1.00 94.75 91 GLU A CA 1
ATOM 740 C C . GLU A 1 91 ? -12.355 2.711 13.861 1.00 94.75 91 GLU A C 1
ATOM 742 O O . GLU A 1 91 ? -13.432 2.153 14.091 1.00 94.75 91 GLU A O 1
ATOM 747 N N . MET A 1 92 ? -11.959 2.994 12.615 1.00 93.62 92 MET A N 1
ATOM 748 C CA . MET A 1 92 ? -12.772 2.706 11.425 1.00 93.62 92 MET A CA 1
ATOM 749 C C . MET A 1 92 ? -13.011 1.200 11.231 1.00 93.62 92 MET A C 1
ATOM 751 O O . MET A 1 92 ? -14.127 0.775 10.917 1.00 93.62 92 MET A O 1
ATOM 755 N N . LEU A 1 93 ? -11.991 0.367 11.458 1.00 91.00 93 LEU A N 1
ATOM 756 C CA . LEU A 1 93 ? -12.110 -1.093 11.390 1.00 91.00 93 LEU A CA 1
ATOM 757 C C . LEU A 1 93 ? -13.044 -1.642 12.476 1.00 91.00 93 LEU A C 1
ATOM 759 O O . LEU A 1 93 ? -13.829 -2.554 12.207 1.00 91.00 93 LEU A O 1
ATOM 763 N N . SER A 1 94 ? -13.009 -1.054 13.672 1.00 90.19 94 SER A N 1
ATOM 764 C CA . SER A 1 94 ? -13.860 -1.442 14.805 1.00 90.19 94 SER A CA 1
ATOM 765 C C . SER A 1 94 ? -15.298 -0.922 14.689 1.00 90.19 94 SER A C 1
ATOM 767 O O . SER A 1 94 ? -16.195 -1.422 15.370 1.00 90.19 94 SER A O 1
ATOM 769 N N . SER A 1 95 ? -15.534 0.079 13.838 1.00 88.25 95 SER A N 1
ATOM 770 C CA . SER A 1 95 ? -16.859 0.641 13.588 1.00 88.25 95 SER A CA 1
ATOM 771 C C . SER A 1 95 ? -17.747 -0.316 12.781 1.00 88.25 95 SER A C 1
ATOM 773 O O . SER A 1 95 ? -17.287 -1.043 11.897 1.00 88.25 95 SER A O 1
ATOM 775 N N . ASN A 1 96 ? -19.054 -0.279 13.056 1.00 79.81 96 ASN A N 1
ATOM 776 C CA . ASN A 1 96 ? -20.080 -0.969 12.262 1.00 79.81 96 ASN A CA 1
ATOM 777 C C . ASN A 1 96 ? -20.518 -0.164 11.028 1.00 79.81 96 ASN A C 1
ATOM 779 O O . ASN A 1 96 ? -21.386 -0.611 10.274 1.00 79.81 96 ASN A O 1
ATOM 783 N N . GLU A 1 97 ? -19.961 1.030 10.830 1.00 81.62 97 GLU A N 1
ATOM 784 C CA . GLU A 1 97 ? -20.212 1.821 9.633 1.00 81.62 97 GLU A CA 1
ATOM 785 C C . GLU A 1 97 ? -19.636 1.118 8.401 1.00 81.62 97 GLU A C 1
ATOM 787 O O . GLU A 1 97 ? -18.545 0.540 8.427 1.00 81.62 97 GLU A O 1
ATOM 792 N N . LYS A 1 98 ? -20.405 1.137 7.310 1.00 75.00 98 LYS A N 1
ATOM 793 C CA . LYS A 1 98 ? -19.945 0.595 6.036 1.00 75.00 98 LYS A CA 1
ATOM 794 C C . LYS A 1 98 ? -18.942 1.561 5.426 1.00 75.00 98 LYS A C 1
ATOM 796 O O . LYS A 1 98 ? -19.267 2.719 5.188 1.00 75.00 98 LYS A O 1
ATOM 801 N N . ASN A 1 99 ? -17.754 1.048 5.150 1.00 82.38 99 ASN A N 1
ATOM 802 C CA . ASN A 1 99 ? -16.736 1.713 4.362 1.00 82.38 99 ASN A CA 1
ATOM 803 C C . ASN A 1 99 ? -16.337 0.742 3.247 1.00 82.38 99 ASN A C 1
ATOM 805 O O . ASN A 1 99 ? -15.938 -0.390 3.534 1.00 82.38 99 ASN A O 1
ATOM 809 N N . ASP A 1 100 ? -16.514 1.160 1.995 1.00 80.81 100 ASP A N 1
ATOM 810 C CA . ASP A 1 100 ? -16.358 0.279 0.835 1.00 80.81 100 ASP A CA 1
ATOM 811 C C . ASP A 1 100 ? -14.926 -0.265 0.727 1.00 80.81 100 ASP A C 1
ATOM 813 O O . ASP A 1 100 ? -14.754 -1.459 0.495 1.00 80.81 100 ASP A O 1
ATOM 817 N N . ILE A 1 101 ? -13.918 0.559 1.038 1.00 83.12 101 ILE A N 1
ATOM 818 C CA . ILE A 1 101 ? -12.503 0.159 1.082 1.00 83.12 101 ILE A CA 1
ATOM 819 C C . ILE A 1 101 ? -12.287 -0.905 2.165 1.00 83.12 101 ILE A C 1
ATOM 821 O O . ILE A 1 101 ? -11.780 -1.994 1.904 1.00 83.12 101 ILE A O 1
ATOM 825 N N . LEU A 1 102 ? -12.719 -0.631 3.400 1.00 85.88 102 LEU A N 1
ATOM 826 C CA . LEU A 1 102 ? -12.435 -1.520 4.535 1.00 85.88 102 LEU A CA 1
ATOM 827 C C . LEU A 1 102 ? -13.215 -2.842 4.496 1.00 85.88 102 LEU A C 1
ATOM 829 O O . LEU A 1 102 ? -12.832 -3.795 5.171 1.00 85.88 102 LEU A O 1
ATOM 833 N N . THR A 1 103 ? -14.295 -2.931 3.715 1.00 83.69 103 THR A N 1
ATOM 834 C CA . THR A 1 103 ? -15.125 -4.148 3.602 1.00 83.69 103 THR A CA 1
ATOM 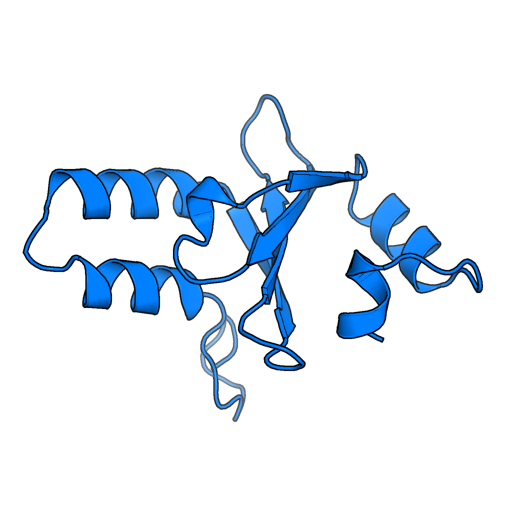835 C C . THR A 1 103 ? -14.366 -5.328 2.979 1.00 83.69 103 THR A C 1
ATOM 837 O O . THR A 1 103 ? -14.723 -6.488 3.200 1.00 83.69 103 THR A O 1
ATOM 840 N N . ASN A 1 104 ? -13.292 -5.058 2.238 1.00 83.69 104 ASN A N 1
ATOM 841 C CA . ASN A 1 104 ? -12.438 -6.094 1.655 1.00 83.69 104 ASN A CA 1
ATOM 842 C C . ASN A 1 104 ? -11.337 -6.602 2.595 1.00 83.69 104 ASN A C 1
ATOM 844 O O . ASN A 1 104 ? -10.669 -7.588 2.270 1.00 83.69 104 ASN A O 1
ATOM 848 N N . PHE A 1 105 ? -11.184 -5.958 3.755 1.00 81.62 105 PHE A N 1
ATOM 849 C CA . PHE A 1 105 ? -10.200 -6.290 4.790 1.00 81.62 105 PHE A CA 1
ATOM 850 C C . PHE A 1 105 ? -10.843 -6.773 6.105 1.00 81.62 105 PHE A C 1
ATOM 852 O O . PHE A 1 105 ? -10.121 -7.114 7.041 1.00 81.62 105 PHE A O 1
ATOM 859 N N . LYS A 1 106 ? -12.182 -6.800 6.181 1.00 74.06 106 LYS A N 1
ATOM 860 C CA . LYS A 1 106 ? -12.967 -7.434 7.255 1.00 74.06 106 LYS A CA 1
ATOM 861 C C . LYS A 1 106 ? -13.398 -8.839 6.840 1.00 74.06 106 LYS A C 1
ATOM 863 O O . LYS A 1 106 ? -13.371 -9.726 7.719 1.00 74.06 106 LYS A O 1
#

pLDDT: mean 92.37, std 7.28, range [67.81, 98.62]

Radius of gyration: 14.1 Å; chains: 1; bounding box: 35×35×34 Å